Protein AF-A0A6P2APP2-F1 (afdb_monomer_lite)

Foldseek 3Di:
DDDDPPPPVVVVVVVVVVVLVVVLVVLVVVVVVVLVVVLVVLVVPDDPVCNLVVVLVSLLVLLVLLLVLLVCLQCLHDDDSSSCVSNQVLCVVLQEDDDVGHDSNVNHPDPSSVVSSVVSVVVSVVVSVVSVVVVVVVVD

Secondary structure (DSSP, 8-state):
--------HHHHHHHHHHHHHHHHHHHHHHHHHHHHHHHHHHHHHS-TTTHHHHHHHHHHHHHHHHHHHHHHHHTTPPPPTTTHHHHHHHHHTTTBSSTTSBPGGGGTT-HHHHHHHHHHHHHHHHHHHHHHHHHHHT--

Radius of gyration: 20.66 Å; chains: 1; bounding box: 37×26×85 Å

Structure (mmCIF, N/CA/C/O backbone):
data_AF-A0A6P2APP2-F1
#
_entry.id   AF-A0A6P2APP2-F1
#
loop_
_atom_site.group_PDB
_atom_site.id
_atom_site.type_symbol
_atom_site.label_atom_id
_atom_site.label_alt_id
_atom_site.label_comp_id
_atom_site.label_asym_id
_atom_site.label_entity_id
_atom_site.label_seq_id
_atom_site.pdbx_PDB_ins_code
_atom_site.Cartn_x
_atom_site.Car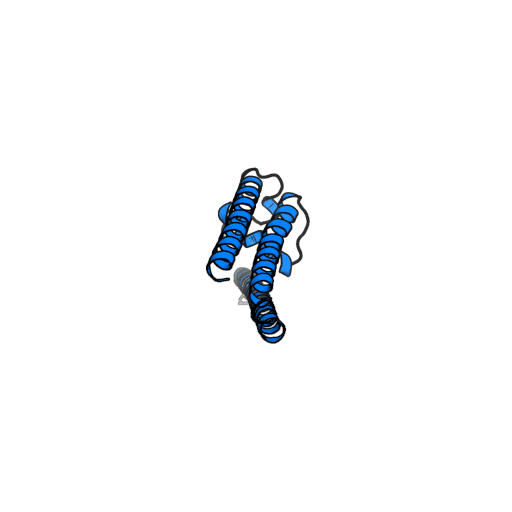tn_y
_atom_site.Cartn_z
_atom_site.occupancy
_atom_site.B_iso_or_equiv
_atom_site.auth_seq_id
_atom_site.auth_comp_id
_atom_site.auth_asym_id
_atom_site.auth_atom_id
_atom_site.pdbx_PDB_model_num
ATOM 1 N N . MET A 1 1 ? -1.211 -8.404 61.664 1.00 42.31 1 MET A N 1
ATOM 2 C CA . MET A 1 1 ? -0.978 -7.413 60.587 1.00 42.31 1 MET A CA 1
ATOM 3 C C . MET A 1 1 ? -0.738 -8.156 59.277 1.00 42.31 1 MET A C 1
ATOM 5 O O . MET A 1 1 ? 0.329 -8.729 59.118 1.00 42.31 1 MET A O 1
ATOM 9 N N . SER A 1 2 ? -1.717 -8.210 58.368 1.00 43.94 2 SER A N 1
ATOM 10 C CA . SER A 1 2 ? -1.562 -8.872 57.061 1.00 43.94 2 SER A CA 1
ATOM 11 C C . SER A 1 2 ? -1.498 -7.811 55.961 1.00 43.94 2 SER A C 1
ATOM 13 O O . SER A 1 2 ? -2.456 -7.065 55.757 1.00 43.94 2 SER A O 1
ATOM 15 N N . ARG A 1 3 ? -0.337 -7.678 55.303 1.00 47.09 3 ARG A N 1
ATOM 16 C CA . ARG A 1 3 ? -0.130 -6.754 54.178 1.00 47.09 3 ARG A CA 1
ATOM 17 C C . ARG A 1 3 ? -0.856 -7.297 52.945 1.00 47.09 3 ARG A C 1
ATOM 19 O O . ARG A 1 3 ? -0.388 -8.233 52.303 1.00 47.09 3 ARG A O 1
ATOM 26 N N . SER A 1 4 ? -1.973 -6.662 52.601 1.00 48.66 4 SER A N 1
ATOM 27 C CA . SER A 1 4 ? -2.630 -6.789 51.300 1.00 48.66 4 SER A CA 1
ATOM 28 C C . SER A 1 4 ? -1.661 -6.356 50.196 1.00 48.66 4 SER A C 1
ATOM 30 O O . SER A 1 4 ? -1.344 -5.176 50.031 1.00 48.66 4 SER A O 1
ATOM 32 N N . THR A 1 5 ? -1.140 -7.330 49.453 1.00 53.97 5 THR A N 1
ATOM 33 C CA . THR A 1 5 ? -0.385 -7.110 48.221 1.00 53.97 5 THR A CA 1
ATOM 34 C C . THR A 1 5 ? -1.367 -6.690 47.131 1.00 53.97 5 THR A C 1
ATOM 36 O O . THR A 1 5 ? -1.934 -7.510 46.410 1.00 53.97 5 THR A O 1
ATOM 39 N N . SER A 1 6 ? -1.579 -5.379 47.018 1.00 46.81 6 SER A N 1
ATOM 40 C CA . SER A 1 6 ? -2.286 -4.756 45.899 1.00 46.81 6 SER A CA 1
ATOM 41 C C . SER A 1 6 ? -1.594 -5.133 44.581 1.00 46.81 6 SER A C 1
ATOM 43 O O . SER A 1 6 ? -0.561 -4.576 44.202 1.00 46.81 6 SER A O 1
ATOM 45 N N . LYS A 1 7 ? -2.141 -6.138 43.884 1.00 57.38 7 LYS A N 1
ATOM 46 C CA . LYS A 1 7 ? -1.764 -6.505 42.513 1.00 57.38 7 LYS A CA 1
ATOM 47 C C . LYS A 1 7 ? -2.148 -5.348 41.598 1.00 57.38 7 LYS A C 1
ATOM 49 O O . LYS A 1 7 ? -3.277 -5.271 41.129 1.00 57.38 7 LYS A O 1
ATOM 54 N N . ASN A 1 8 ? -1.193 -4.457 41.354 1.00 59.00 8 ASN A N 1
ATOM 55 C CA . ASN A 1 8 ? -1.370 -3.237 40.577 1.00 59.00 8 ASN A CA 1
ATOM 56 C C . ASN A 1 8 ? -1.823 -3.570 39.126 1.00 59.00 8 ASN A C 1
ATOM 58 O O . ASN A 1 8 ? -1.010 -4.045 38.323 1.00 59.00 8 ASN A O 1
ATOM 62 N N . PRO A 1 9 ? -3.099 -3.346 38.741 1.00 57.50 9 PRO A N 1
ATOM 63 C CA . PRO A 1 9 ? -3.649 -3.784 37.446 1.00 57.50 9 PRO A CA 1
ATOM 64 C C . PRO A 1 9 ? -3.008 -3.064 36.251 1.00 57.50 9 PRO A C 1
ATOM 66 O O . PRO A 1 9 ? -2.987 -3.570 35.127 1.00 57.50 9 PRO A O 1
ATOM 69 N N . ARG A 1 10 ? -2.436 -1.881 36.507 1.00 56.72 10 ARG A N 1
ATOM 70 C CA . ARG A 1 10 ? -1.808 -1.007 35.508 1.00 56.72 10 ARG A CA 1
ATOM 71 C C . ARG A 1 10 ? -0.548 -1.617 34.885 1.00 56.72 10 ARG A C 1
ATOM 73 O O . ARG A 1 10 ? -0.314 -1.417 33.696 1.00 56.72 10 ARG A O 1
ATOM 80 N N . GLY A 1 11 ? 0.213 -2.415 35.640 1.00 59.09 11 GLY A N 1
ATOM 81 C CA . GLY A 1 11 ? 1.413 -3.090 35.126 1.00 59.09 11 GLY A CA 1
ATOM 82 C C . GLY A 1 11 ? 1.088 -4.166 34.086 1.00 59.09 11 GLY A C 1
ATOM 83 O O . GLY A 1 11 ? 1.765 -4.271 33.066 1.00 59.09 11 GLY A O 1
ATOM 84 N N . LYS A 1 12 ? -0.009 -4.910 34.286 1.00 56.22 12 LYS A N 1
ATOM 85 C CA . LYS A 1 12 ? -0.467 -5.942 33.340 1.00 56.22 12 LYS A CA 1
ATOM 86 C C . LYS A 1 12 ? -0.985 -5.339 32.034 1.00 56.22 12 LYS A C 1
ATOM 88 O O . LYS A 1 12 ? -0.655 -5.840 30.964 1.00 56.22 12 LYS A O 1
ATOM 93 N N . ALA A 1 13 ? -1.721 -4.228 32.110 1.00 57.44 13 ALA A N 1
ATOM 94 C CA . ALA A 1 13 ? -2.196 -3.508 30.928 1.00 57.44 13 ALA A CA 1
ATOM 95 C C . ALA A 1 13 ? -1.044 -2.875 30.121 1.00 57.44 13 ALA A C 1
ATOM 97 O O . ALA A 1 13 ? -1.064 -2.896 28.890 1.00 57.44 13 ALA A O 1
ATOM 98 N N . ALA A 1 14 ? -0.014 -2.348 30.794 1.00 60.00 14 ALA A N 1
ATOM 99 C CA . ALA A 1 14 ? 1.188 -1.832 30.138 1.00 60.00 14 ALA A CA 1
ATOM 100 C C . ALA A 1 14 ? 2.012 -2.950 29.468 1.00 60.00 14 ALA A C 1
ATOM 102 O O . ALA A 1 14 ? 2.441 -2.784 28.327 1.00 60.00 14 ALA A O 1
ATOM 103 N N . ALA A 1 15 ? 2.159 -4.105 30.126 1.00 59.09 15 ALA A N 1
ATOM 104 C CA . ALA A 1 15 ? 2.829 -5.281 29.568 1.00 59.09 15 ALA A CA 1
ATOM 105 C C . ALA A 1 15 ? 2.063 -5.902 28.383 1.00 59.09 15 ALA A C 1
ATOM 107 O O . ALA A 1 15 ? 2.667 -6.320 27.400 1.00 59.09 15 ALA A O 1
ATOM 108 N N . GLN A 1 16 ? 0.726 -5.910 28.420 1.00 61.34 16 GLN A N 1
ATOM 109 C CA . GLN A 1 16 ? -0.088 -6.328 27.272 1.00 61.34 16 GLN A CA 1
ATOM 110 C C . GLN A 1 16 ? 0.029 -5.355 26.093 1.00 61.34 16 GLN A C 1
ATOM 112 O O . GLN A 1 16 ? 0.102 -5.798 24.949 1.00 61.34 16 GLN A O 1
ATOM 117 N N . ARG A 1 17 ? 0.102 -4.039 26.345 1.00 56.34 17 ARG A N 1
ATOM 118 C CA . ARG A 1 17 ? 0.338 -3.036 25.291 1.00 56.34 17 ARG A CA 1
ATOM 119 C C . ARG A 1 17 ? 1.733 -3.166 24.679 1.00 56.34 17 ARG A C 1
ATOM 121 O O . ARG A 1 17 ? 1.849 -3.084 23.460 1.00 56.34 17 ARG A O 1
ATOM 128 N N . SER A 1 18 ? 2.771 -3.417 25.481 1.00 57.94 18 SER A N 1
ATOM 129 C CA . SER A 1 18 ? 4.129 -3.631 24.962 1.00 57.94 18 SER A CA 1
ATOM 130 C C . SER A 1 18 ? 4.259 -4.947 24.187 1.00 57.94 18 SER A C 1
ATOM 132 O O . SER A 1 18 ? 4.920 -4.975 23.151 1.00 57.94 18 SER A O 1
ATOM 134 N N . ALA A 1 19 ? 3.576 -6.013 24.618 1.00 56.94 19 ALA A N 1
ATOM 135 C CA . ALA A 1 19 ? 3.517 -7.284 23.895 1.00 56.94 19 ALA A CA 1
ATOM 136 C C . ALA A 1 19 ? 2.751 -7.165 22.565 1.00 56.94 19 ALA A C 1
ATOM 138 O O . ALA A 1 19 ? 3.220 -7.654 21.536 1.00 56.94 19 ALA A O 1
ATOM 139 N N . ALA A 1 20 ? 1.611 -6.464 22.559 1.00 58.38 20 ALA A N 1
ATOM 140 C CA . ALA A 1 20 ? 0.855 -6.178 21.341 1.00 58.38 20 ALA A CA 1
ATOM 141 C C . ALA A 1 20 ? 1.672 -5.330 20.352 1.00 58.38 20 ALA A C 1
ATOM 143 O O . ALA A 1 20 ? 1.647 -5.594 19.152 1.00 58.38 20 ALA A O 1
ATOM 144 N N . GLN A 1 21 ? 2.443 -4.363 20.856 1.00 57.59 21 GLN A N 1
ATOM 145 C CA . GLN A 1 21 ? 3.309 -3.524 20.033 1.00 57.59 21 GLN A CA 1
ATOM 146 C C . GLN A 1 21 ? 4.508 -4.307 19.473 1.00 57.59 21 GLN A C 1
ATOM 148 O O . GLN A 1 21 ? 4.730 -4.268 18.268 1.00 57.59 21 GLN A O 1
ATOM 153 N N . ARG A 1 22 ? 5.179 -5.144 20.283 1.00 58.62 22 ARG A N 1
ATOM 154 C CA . ARG A 1 22 ? 6.225 -6.071 19.799 1.00 58.62 22 ARG A CA 1
ATOM 155 C C . ARG A 1 22 ? 5.723 -7.014 18.708 1.00 58.62 22 ARG A C 1
ATOM 157 O O . ARG A 1 22 ? 6.437 -7.262 17.743 1.00 58.62 22 ARG A O 1
ATOM 164 N N . ASN A 1 23 ? 4.514 -7.555 18.852 1.00 61.16 23 ASN A N 1
ATOM 165 C CA . ASN A 1 23 ? 3.932 -8.426 17.828 1.00 61.16 23 ASN A CA 1
ATOM 166 C C . ASN A 1 23 ? 3.589 -7.662 16.544 1.00 61.16 23 ASN A C 1
ATOM 168 O O . ASN A 1 23 ? 3.721 -8.213 15.453 1.00 61.16 23 ASN A O 1
ATOM 172 N N . GLN A 1 24 ? 3.196 -6.394 16.658 1.00 57.72 24 GLN A N 1
ATOM 173 C CA . GLN A 1 24 ? 2.960 -5.539 15.502 1.00 57.72 24 GLN A CA 1
ATOM 174 C C . GLN A 1 24 ? 4.264 -5.216 14.755 1.00 57.72 24 GLN A C 1
ATOM 176 O O . GLN A 1 24 ? 4.292 -5.307 13.530 1.00 57.72 24 GLN A O 1
ATOM 181 N N . ASP A 1 25 ? 5.341 -4.915 15.482 1.00 55.19 25 ASP A N 1
ATOM 182 C CA . ASP A 1 25 ? 6.658 -4.623 14.902 1.00 55.19 25 ASP A CA 1
ATOM 183 C C . ASP A 1 25 ? 7.256 -5.864 14.221 1.00 55.19 25 ASP A C 1
ATOM 185 O O . ASP A 1 25 ? 7.805 -5.769 13.126 1.00 55.19 25 ASP A O 1
ATOM 189 N N . ARG A 1 26 ? 7.054 -7.058 14.800 1.00 62.88 26 ARG A N 1
ATOM 190 C CA . ARG A 1 26 ? 7.405 -8.341 14.162 1.00 62.88 26 ARG A CA 1
ATOM 191 C C . ARG A 1 26 ? 6.646 -8.571 12.857 1.00 62.88 26 ARG A C 1
ATOM 193 O O . ARG A 1 26 ? 7.235 -9.055 11.898 1.00 62.88 26 ARG A O 1
ATOM 200 N N . GLY A 1 27 ? 5.362 -8.213 12.810 1.00 64.00 27 GLY A N 1
ATOM 201 C CA . GLY A 1 27 ? 4.555 -8.306 11.592 1.00 64.00 27 GLY A CA 1
ATOM 202 C C . GLY A 1 27 ? 5.048 -7.365 10.492 1.00 64.00 27 GLY A C 1
ATOM 203 O O . GLY A 1 27 ? 5.150 -7.775 9.341 1.00 64.00 27 GLY A O 1
ATOM 204 N N . VAL A 1 28 ? 5.415 -6.130 10.847 1.00 61.75 28 VAL A N 1
ATOM 205 C CA . VAL A 1 28 ? 6.014 -5.174 9.900 1.00 61.75 28 VAL A CA 1
ATOM 206 C C . VAL A 1 28 ? 7.370 -5.680 9.408 1.00 61.75 28 VAL A C 1
ATOM 208 O O . VAL A 1 28 ? 7.608 -5.679 8.206 1.00 61.75 28 VAL A O 1
ATOM 211 N N . PHE A 1 29 ? 8.224 -6.179 10.304 1.00 68.38 29 PHE A N 1
ATOM 212 C CA . PHE A 1 29 ? 9.521 -6.744 9.932 1.00 68.38 29 PHE A CA 1
ATOM 213 C C . PHE A 1 29 ? 9.374 -7.950 8.996 1.00 68.38 29 PHE A C 1
ATOM 215 O O . PHE A 1 29 ? 10.061 -8.021 7.984 1.00 68.38 29 PHE A O 1
ATOM 222 N N . ALA A 1 30 ? 8.432 -8.857 9.272 1.00 69.06 30 ALA A N 1
ATOM 223 C CA . ALA A 1 30 ? 8.154 -10.002 8.406 1.00 69.06 30 ALA A CA 1
ATOM 224 C C . ALA A 1 30 ? 7.691 -9.577 7.003 1.00 69.06 30 ALA A C 1
ATOM 226 O O . ALA A 1 30 ? 8.136 -10.155 6.015 1.00 69.06 30 ALA A O 1
ATOM 227 N N . VAL A 1 31 ? 6.847 -8.542 6.905 1.00 67.69 31 VAL A N 1
ATOM 228 C CA . VAL A 1 31 ? 6.423 -7.976 5.613 1.00 67.69 31 VAL A CA 1
ATOM 229 C C . VAL A 1 31 ? 7.605 -7.356 4.873 1.00 67.69 31 VAL A C 1
ATOM 231 O O . VAL A 1 31 ? 7.777 -7.631 3.690 1.00 67.69 31 VAL A O 1
ATOM 234 N N . VAL A 1 32 ? 8.439 -6.565 5.554 1.00 72.94 32 VAL A N 1
ATOM 235 C CA . VAL A 1 32 ? 9.635 -5.957 4.948 1.00 72.94 32 VAL A CA 1
ATOM 236 C C . VAL A 1 32 ? 10.582 -7.039 4.433 1.00 72.94 32 VAL A C 1
ATOM 238 O O . VAL A 1 32 ? 10.972 -6.986 3.274 1.00 72.94 32 VAL A O 1
ATOM 241 N N . VAL A 1 33 ? 10.876 -8.062 5.239 1.00 75.00 33 VAL A N 1
ATOM 242 C CA . VAL A 1 33 ? 11.739 -9.183 4.837 1.00 75.00 33 VAL A CA 1
ATOM 243 C C . VAL A 1 33 ? 11.150 -9.947 3.651 1.00 75.00 33 VAL A C 1
ATOM 245 O O . VAL A 1 33 ? 11.878 -10.224 2.703 1.00 75.00 33 VAL A O 1
ATOM 248 N N . MET A 1 34 ? 9.846 -10.249 3.652 1.00 73.94 34 MET A N 1
ATOM 249 C CA . MET A 1 34 ? 9.197 -10.902 2.507 1.00 73.94 34 MET A CA 1
ATOM 250 C C . MET A 1 34 ? 9.309 -10.069 1.231 1.00 73.94 34 MET A C 1
ATOM 252 O O . MET A 1 34 ? 9.637 -10.615 0.181 1.00 73.94 34 MET A O 1
ATOM 256 N N . VAL A 1 35 ? 9.056 -8.760 1.312 1.00 76.56 35 VAL A N 1
ATOM 257 C CA . VAL A 1 35 ? 9.154 -7.858 0.157 1.00 76.56 35 VAL A CA 1
ATOM 258 C C . VAL A 1 35 ? 10.600 -7.768 -0.333 1.00 76.56 35 VAL A C 1
ATOM 260 O O . VAL A 1 35 ? 10.836 -7.878 -1.532 1.00 76.56 35 VAL A O 1
ATOM 263 N N . SER A 1 36 ? 11.577 -7.647 0.569 1.00 72.81 36 SER A N 1
ATOM 264 C CA . SER A 1 36 ? 12.999 -7.628 0.212 1.00 72.81 36 SER A CA 1
ATOM 265 C C . SER A 1 36 ? 13.449 -8.929 -0.454 1.00 72.81 36 SER A C 1
ATOM 267 O O . SER A 1 36 ? 14.132 -8.877 -1.472 1.00 72.81 36 SER A O 1
ATOM 269 N N . LEU A 1 37 ? 13.041 -10.089 0.070 1.00 77.00 37 LEU A N 1
ATOM 270 C CA . LEU A 1 37 ? 13.352 -11.390 -0.531 1.00 77.00 37 LEU A CA 1
ATOM 271 C C . LEU A 1 37 ? 12.669 -11.576 -1.886 1.00 77.00 37 LEU A C 1
ATOM 273 O O . LEU A 1 37 ? 13.260 -12.164 -2.785 1.00 77.00 37 LEU A O 1
ATOM 277 N N . PHE A 1 38 ? 11.452 -11.059 -2.053 1.00 76.44 38 PHE A N 1
ATOM 278 C CA . PHE A 1 38 ? 10.749 -11.095 -3.331 1.00 76.44 38 PHE A CA 1
ATOM 279 C C . PHE A 1 38 ? 11.455 -10.241 -4.389 1.00 76.44 38 PHE A C 1
ATOM 281 O O . PHE A 1 38 ? 11.703 -10.721 -5.489 1.00 76.44 38 PHE A O 1
ATOM 288 N N . ILE A 1 39 ? 11.854 -9.014 -4.040 1.00 73.19 39 ILE A N 1
ATOM 289 C CA . ILE A 1 39 ? 12.626 -8.130 -4.928 1.00 73.19 39 ILE A CA 1
ATOM 290 C C . ILE A 1 39 ? 13.980 -8.761 -5.277 1.00 73.19 39 ILE A C 1
ATOM 292 O O . ILE A 1 39 ? 14.382 -8.742 -6.437 1.00 73.19 39 ILE A O 1
ATOM 296 N N . LEU A 1 40 ? 14.659 -9.371 -4.300 1.00 75.69 40 LEU A N 1
ATOM 297 C CA . LEU A 1 40 ? 15.903 -10.104 -4.535 1.00 75.69 40 LEU A CA 1
ATOM 298 C C . LEU A 1 40 ? 15.675 -11.308 -5.465 1.00 75.69 40 LEU A C 1
ATOM 300 O O . LEU A 1 40 ? 16.460 -11.541 -6.374 1.00 75.69 40 LEU A O 1
ATOM 304 N N . GLY A 1 41 ? 14.579 -12.049 -5.290 1.00 72.81 41 GLY A N 1
ATOM 305 C CA . GLY A 1 41 ? 14.202 -13.145 -6.184 1.00 72.81 41 GLY A CA 1
ATOM 306 C C . GLY A 1 41 ? 13.945 -12.675 -7.617 1.00 72.81 41 GLY A C 1
ATOM 307 O O . GLY A 1 41 ? 14.411 -13.310 -8.560 1.00 72.81 41 GLY A O 1
ATOM 308 N N . LEU A 1 42 ? 13.276 -11.530 -7.787 1.00 71.56 42 LEU A N 1
ATOM 309 C CA . LEU A 1 42 ? 13.084 -10.904 -9.098 1.00 71.56 42 LEU A CA 1
ATOM 310 C C . LEU A 1 42 ? 14.406 -10.452 -9.723 1.00 71.56 42 LEU A C 1
ATOM 312 O O . LEU A 1 42 ? 14.567 -10.597 -10.928 1.00 71.56 42 LEU A O 1
ATOM 316 N N . TRP A 1 43 ? 15.364 -9.976 -8.922 1.00 70.19 43 TRP A N 1
ATOM 317 C CA . TRP A 1 43 ? 16.714 -9.641 -9.390 1.00 70.19 43 TRP A CA 1
ATOM 318 C C . TRP A 1 43 ? 17.448 -10.853 -9.980 1.00 70.19 43 TRP A C 1
ATOM 320 O O . TRP A 1 43 ? 18.156 -10.718 -10.971 1.00 70.19 43 TRP A O 1
ATOM 330 N N . PHE A 1 44 ? 17.275 -12.043 -9.396 1.00 70.56 44 PHE A N 1
ATOM 331 C CA . PHE A 1 44 ? 17.927 -13.264 -9.883 1.00 70.56 44 PHE A CA 1
ATOM 332 C C . PHE A 1 44 ? 17.203 -13.943 -11.055 1.00 70.56 44 PHE A C 1
ATOM 334 O O . PHE A 1 44 ? 17.848 -14.670 -11.808 1.00 70.56 44 PHE A O 1
ATOM 341 N N . LEU A 1 45 ? 15.887 -13.749 -11.206 1.00 68.88 45 LEU A N 1
ATOM 342 C CA . LEU A 1 45 ? 15.100 -14.380 -12.276 1.00 68.88 45 LEU A CA 1
ATOM 343 C C . LEU A 1 45 ? 14.910 -13.505 -13.519 1.00 68.88 45 LEU A C 1
ATOM 345 O O . LEU A 1 45 ? 14.684 -14.046 -14.601 1.00 68.88 45 LEU A O 1
ATOM 349 N N . ALA A 1 46 ? 14.925 -12.181 -13.377 1.00 71.06 46 ALA A N 1
ATOM 350 C CA . ALA A 1 46 ? 14.627 -11.279 -14.479 1.00 71.06 46 ALA A CA 1
ATOM 351 C C . ALA A 1 46 ? 15.882 -10.978 -15.308 1.00 71.06 46 ALA A C 1
ATOM 353 O O . ALA A 1 46 ? 16.956 -10.705 -14.775 1.00 71.06 46 ALA A O 1
ATOM 354 N N . SER A 1 47 ? 15.730 -10.979 -16.631 1.00 72.62 47 SER A N 1
ATOM 355 C CA . SER A 1 47 ? 16.724 -10.378 -17.522 1.00 72.62 47 SER A CA 1
ATOM 356 C C . SER A 1 47 ? 16.816 -8.868 -17.267 1.00 72.62 47 SER A C 1
ATOM 358 O O . SER A 1 47 ? 15.857 -8.257 -16.792 1.00 72.62 47 SER A O 1
ATOM 360 N N . ALA A 1 48 ? 17.938 -8.241 -17.634 1.00 73.44 48 ALA A N 1
ATOM 361 C CA . ALA A 1 48 ? 18.123 -6.791 -17.490 1.00 73.44 48 ALA A CA 1
ATOM 362 C C . ALA A 1 48 ? 16.998 -5.968 -18.152 1.00 73.44 48 ALA A C 1
ATOM 364 O O . ALA A 1 48 ? 16.632 -4.914 -17.646 1.00 73.44 48 ALA A O 1
ATOM 365 N N . GLU A 1 49 ? 16.398 -6.486 -19.227 1.00 74.50 49 GLU A N 1
ATOM 366 C CA . GLU A 1 49 ? 15.263 -5.868 -19.921 1.00 74.50 49 GLU A CA 1
ATOM 367 C C . GLU A 1 49 ? 13.937 -6.016 -19.159 1.00 74.50 49 GLU A C 1
ATOM 369 O O . GLU A 1 49 ? 13.099 -5.119 -19.180 1.00 74.50 49 GLU A O 1
ATOM 374 N N . THR A 1 50 ? 13.725 -7.138 -18.464 1.00 77.94 50 THR A N 1
ATOM 375 C CA . THR A 1 50 ? 12.458 -7.438 -17.767 1.00 77.94 50 THR A CA 1
ATOM 376 C C . THR A 1 50 ? 12.442 -6.971 -16.314 1.00 77.94 50 THR A C 1
ATOM 378 O O . THR A 1 50 ? 11.371 -6.708 -15.759 1.00 77.94 50 THR A O 1
ATOM 381 N N . PHE A 1 51 ? 13.618 -6.819 -15.705 1.00 78.62 51 PHE A N 1
ATOM 382 C CA . PHE A 1 51 ? 13.791 -6.358 -14.333 1.00 78.62 51 PHE A CA 1
ATOM 383 C C . PHE A 1 51 ? 13.112 -4.995 -14.070 1.00 78.62 51 PHE A C 1
ATOM 385 O O . PHE A 1 51 ? 12.332 -4.902 -13.118 1.00 78.62 51 PHE A O 1
ATOM 392 N N . PRO A 1 52 ? 13.285 -3.982 -14.941 1.00 79.19 52 PRO A N 1
ATOM 393 C CA . PRO A 1 52 ? 12.483 -2.766 -14.978 1.00 79.19 52 PRO A CA 1
ATOM 394 C C . PRO A 1 52 ? 10.976 -2.948 -14.740 1.00 79.19 52 PRO A C 1
ATOM 396 O O . PRO A 1 52 ? 10.394 -2.452 -13.766 1.00 79.19 52 PRO A O 1
ATOM 399 N N . TYR A 1 53 ? 10.341 -3.733 -15.604 1.00 80.69 53 TYR A N 1
ATOM 400 C CA . TYR A 1 53 ? 8.904 -3.976 -15.561 1.00 80.69 53 TYR A CA 1
ATOM 401 C C . TYR A 1 53 ? 8.489 -4.750 -14.304 1.00 80.69 53 TYR A C 1
ATOM 403 O O . TYR A 1 53 ? 7.427 -4.483 -13.735 1.00 80.69 53 TYR A O 1
ATOM 411 N N . ALA A 1 54 ? 9.337 -5.664 -13.824 1.00 80.88 54 ALA A N 1
ATOM 412 C CA . ALA A 1 54 ? 9.107 -6.394 -12.580 1.00 80.88 54 ALA A CA 1
ATOM 413 C C . ALA A 1 54 ? 9.115 -5.468 -11.348 1.00 80.88 54 ALA A C 1
ATOM 415 O O . ALA A 1 54 ? 8.288 -5.636 -10.443 1.00 80.88 54 ALA A O 1
ATOM 416 N N . VAL A 1 55 ? 9.989 -4.455 -11.325 1.00 81.62 55 VAL A N 1
ATOM 417 C CA . VAL A 1 55 ? 10.030 -3.436 -10.262 1.00 81.62 55 VAL A CA 1
ATOM 418 C C . VAL A 1 55 ? 8.774 -2.563 -10.291 1.00 81.62 55 VAL A C 1
ATOM 420 O O . VAL A 1 55 ? 8.150 -2.367 -9.244 1.00 81.62 55 VAL A O 1
ATOM 423 N N . ILE A 1 56 ? 8.338 -2.100 -11.468 1.00 85.25 56 ILE A N 1
ATOM 424 C CA . ILE A 1 56 ? 7.070 -1.358 -11.595 1.00 85.25 56 ILE A CA 1
ATOM 425 C C . ILE A 1 56 ? 5.893 -2.216 -11.120 1.00 85.25 56 ILE A C 1
ATOM 427 O O . ILE A 1 56 ? 5.064 -1.744 -10.339 1.00 85.25 56 ILE A O 1
ATOM 431 N N . GLY A 1 57 ? 5.839 -3.487 -11.530 1.00 84.38 57 GLY A N 1
ATOM 432 C CA . GLY A 1 57 ? 4.811 -4.432 -11.091 1.00 84.38 57 GLY A CA 1
ATOM 433 C C . GLY A 1 57 ? 4.778 -4.605 -9.569 1.00 84.38 57 GLY A C 1
ATOM 434 O O . GLY A 1 57 ? 3.701 -4.593 -8.968 1.00 84.38 57 GLY A O 1
ATOM 435 N N . CYS A 1 58 ? 5.946 -4.675 -8.922 1.00 83.81 58 CYS A N 1
ATOM 436 C CA . CYS A 1 58 ? 6.052 -4.691 -7.460 1.00 83.81 58 CYS A CA 1
ATOM 437 C C . CYS A 1 58 ? 5.467 -3.435 -6.816 1.00 83.81 58 CYS A C 1
ATOM 439 O O . CYS A 1 58 ? 4.668 -3.535 -5.880 1.00 83.81 58 CYS A O 1
ATOM 441 N N . ILE A 1 59 ? 5.849 -2.255 -7.310 1.00 86.25 59 ILE A N 1
ATOM 442 C CA . ILE A 1 59 ? 5.354 -0.976 -6.789 1.00 86.25 59 ILE A CA 1
ATOM 443 C C . ILE A 1 59 ? 3.829 -0.911 -6.946 1.00 86.25 59 ILE A C 1
ATOM 445 O O . ILE A 1 59 ? 3.126 -0.585 -5.986 1.00 86.25 59 ILE A O 1
ATOM 449 N N . ALA A 1 60 ? 3.306 -1.306 -8.110 1.00 86.94 60 ALA A N 1
ATOM 450 C CA . ALA A 1 60 ? 1.872 -1.354 -8.383 1.00 86.94 60 ALA A CA 1
ATOM 451 C C . ALA A 1 60 ? 1.134 -2.297 -7.427 1.00 86.94 60 ALA A C 1
ATOM 453 O O . ALA A 1 60 ? 0.097 -1.921 -6.876 1.00 86.94 60 ALA A O 1
ATOM 454 N N . ALA A 1 61 ? 1.683 -3.485 -7.163 1.00 85.25 61 ALA A N 1
ATOM 455 C CA . ALA A 1 61 ? 1.102 -4.434 -6.221 1.00 85.25 61 ALA A CA 1
ATOM 456 C C . ALA A 1 61 ? 1.066 -3.872 -4.789 1.00 85.25 61 ALA A C 1
ATOM 458 O O . ALA A 1 61 ? 0.029 -3.941 -4.127 1.00 85.25 61 ALA A O 1
ATOM 459 N N . ILE A 1 62 ? 2.162 -3.268 -4.316 1.00 86.56 62 ILE A N 1
ATOM 460 C CA . ILE A 1 62 ? 2.253 -2.676 -2.969 1.00 86.56 62 ILE A CA 1
ATOM 461 C C . ILE A 1 62 ? 1.244 -1.531 -2.803 1.00 86.56 62 ILE A C 1
ATOM 463 O O . ILE A 1 62 ? 0.478 -1.511 -1.834 1.00 86.56 62 ILE A O 1
ATOM 467 N N . LEU A 1 63 ? 1.200 -0.602 -3.762 1.00 89.19 63 LEU A N 1
ATOM 468 C CA . LEU A 1 63 ? 0.231 0.497 -3.768 1.00 89.19 63 LEU A CA 1
ATOM 469 C C . LEU 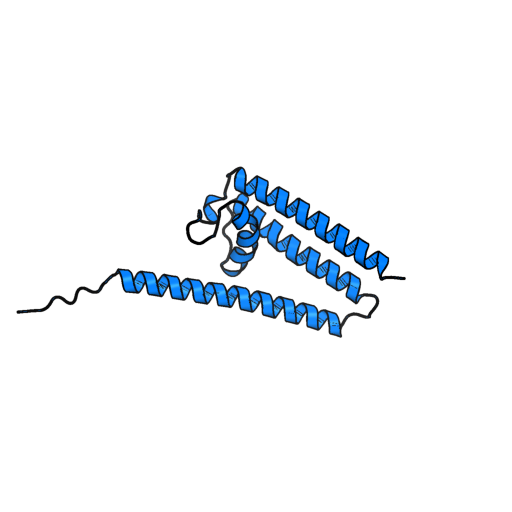A 1 63 ? -1.207 -0.032 -3.848 1.00 89.19 63 LEU A C 1
ATOM 471 O O . LEU A 1 63 ? -2.095 0.441 -3.131 1.00 89.19 63 LEU A O 1
ATOM 475 N N . GLY A 1 64 ? -1.435 -1.063 -4.661 1.00 86.75 64 GLY A N 1
ATOM 476 C CA . GLY A 1 64 ? -2.703 -1.779 -4.750 1.00 86.75 64 GLY A CA 1
ATOM 477 C C . GLY A 1 64 ? -3.141 -2.347 -3.400 1.00 86.75 64 GLY A C 1
ATOM 478 O O . GLY A 1 64 ? -4.283 -2.134 -2.994 1.00 86.75 64 GLY A O 1
ATOM 479 N N . PHE A 1 65 ? -2.237 -2.985 -2.650 1.00 88.25 65 PHE A N 1
ATOM 480 C CA . PHE A 1 65 ? -2.532 -3.496 -1.309 1.00 88.25 65 PHE A CA 1
ATOM 481 C C . PHE A 1 65 ? -2.928 -2.386 -0.331 1.00 88.25 65 PHE A C 1
ATOM 483 O O . PHE A 1 65 ? -3.916 -2.547 0.394 1.00 88.25 65 PHE A O 1
ATOM 490 N N . PHE A 1 66 ? -2.214 -1.256 -0.314 1.00 89.38 66 PHE A N 1
ATOM 491 C CA . PHE A 1 66 ? -2.570 -0.122 0.545 1.00 89.38 66 PHE A CA 1
ATOM 492 C C . PHE A 1 66 ? -3.980 0.395 0.247 1.00 89.38 66 PHE A C 1
ATOM 494 O O . PHE A 1 66 ? -4.795 0.529 1.167 1.00 89.38 66 PHE A O 1
ATOM 501 N N . ASN A 1 67 ? -4.299 0.619 -1.028 1.00 91.75 67 ASN A N 1
ATOM 502 C CA . ASN A 1 67 ? -5.614 1.107 -1.440 1.00 91.75 67 ASN A CA 1
ATOM 503 C C . ASN A 1 67 ? -6.714 0.073 -1.162 1.00 91.75 67 ASN A C 1
ATOM 505 O O . ASN A 1 67 ? -7.749 0.403 -0.582 1.00 91.75 67 ASN A O 1
ATOM 509 N N . PHE A 1 68 ? -6.475 -1.196 -1.488 1.00 92.00 68 PHE A N 1
ATOM 510 C CA . PHE A 1 68 ? -7.439 -2.275 -1.288 1.00 92.00 68 PHE A CA 1
ATOM 511 C C . PHE A 1 68 ? -7.796 -2.475 0.189 1.00 92.00 68 PHE A C 1
ATOM 513 O O . PHE A 1 68 ? -8.978 -2.530 0.541 1.00 92.00 68 PHE A O 1
ATOM 520 N N . TYR A 1 69 ? -6.801 -2.553 1.077 1.00 89.06 69 TYR A N 1
ATOM 521 C CA . TYR A 1 69 ? -7.065 -2.735 2.505 1.00 89.06 69 TYR A CA 1
ATOM 522 C C . TYR A 1 69 ? -7.670 -1.489 3.150 1.00 89.06 69 TYR A C 1
ATOM 524 O O . TYR A 1 69 ? -8.531 -1.622 4.021 1.00 89.06 69 TYR A O 1
ATOM 532 N N . THR A 1 70 ? -7.303 -0.292 2.690 1.00 89.19 70 THR A N 1
ATOM 533 C CA . THR A 1 70 ? -7.965 0.954 3.105 1.00 89.19 70 THR A CA 1
ATOM 534 C C . THR A 1 70 ? -9.441 0.953 2.710 1.00 89.19 70 THR A C 1
ATOM 536 O O . THR A 1 70 ? -10.306 1.197 3.552 1.00 89.19 70 THR A O 1
ATOM 539 N N . LEU A 1 71 ? -9.757 0.573 1.468 1.00 91.94 71 LEU A N 1
ATOM 540 C CA . LEU A 1 71 ? -11.134 0.452 0.993 1.00 91.94 71 LEU A CA 1
ATOM 541 C C . LEU A 1 71 ? -11.924 -0.591 1.795 1.00 91.94 71 LEU A C 1
ATOM 543 O O . LEU A 1 71 ? -13.080 -0.351 2.149 1.00 91.94 71 LEU A O 1
ATOM 547 N N . LYS A 1 72 ? -11.308 -1.731 2.138 1.00 90.75 72 LYS A N 1
ATOM 548 C CA . LYS A 1 72 ? -11.925 -2.734 3.020 1.00 90.75 72 LYS A CA 1
ATOM 549 C C . LYS A 1 72 ? -12.308 -2.149 4.380 1.00 90.75 72 LYS A C 1
ATOM 551 O O . LYS A 1 72 ? -13.417 -2.411 4.845 1.00 90.75 72 LYS A O 1
ATOM 556 N N . VAL A 1 73 ? -11.438 -1.339 4.988 1.00 90.94 73 VAL A N 1
ATOM 557 C CA . VAL A 1 73 ? -11.734 -0.662 6.264 1.00 90.94 73 VAL A CA 1
ATOM 558 C C . VAL A 1 73 ? -12.881 0.332 6.112 1.00 90.94 73 VAL A C 1
ATOM 560 O O . VAL A 1 73 ? -13.809 0.305 6.918 1.00 90.94 73 VAL A O 1
ATOM 563 N N . ILE A 1 74 ? -12.875 1.152 5.058 1.00 90.25 74 ILE A N 1
ATOM 564 C CA . ILE A 1 74 ? -13.944 2.132 4.794 1.00 90.25 74 ILE A CA 1
ATOM 565 C C . ILE A 1 74 ? -15.296 1.432 4.602 1.00 90.25 74 ILE A C 1
ATOM 567 O O . ILE A 1 74 ? -16.317 1.896 5.111 1.00 90.25 74 ILE A O 1
ATOM 571 N N . ARG A 1 75 ? -15.301 0.262 3.949 1.00 90.44 75 ARG A N 1
ATOM 572 C CA . ARG A 1 75 ? -16.483 -0.607 3.797 1.00 90.44 75 ARG A CA 1
ATOM 573 C C . ARG A 1 75 ? -16.885 -1.342 5.084 1.00 90.44 75 ARG A C 1
ATOM 575 O O . ARG A 1 75 ? -17.887 -2.050 5.085 1.00 90.44 75 ARG A O 1
ATOM 582 N N . GLY A 1 76 ? -16.136 -1.189 6.176 1.00 87.19 76 GLY A N 1
ATOM 583 C CA . GLY A 1 76 ? -16.421 -1.818 7.466 1.00 87.19 76 GLY A CA 1
ATOM 584 C C . GLY A 1 76 ? -16.042 -3.298 7.551 1.00 87.19 76 GLY A C 1
ATOM 585 O O . GLY A 1 76 ? -16.517 -3.996 8.446 1.00 87.19 76 GLY A O 1
ATOM 586 N N . GLN A 1 77 ? -15.211 -3.801 6.634 1.00 89.06 77 GLN A N 1
ATOM 587 C CA . GLN A 1 77 ? -14.750 -5.187 6.680 1.00 89.06 77 GLN A CA 1
ATOM 588 C C . GLN A 1 77 ? -13.682 -5.371 7.762 1.00 89.06 77 GLN A C 1
ATOM 590 O O . GLN A 1 77 ? -12.801 -4.530 7.954 1.00 89.06 77 GLN A O 1
ATOM 595 N N . LYS A 1 78 ? -13.733 -6.511 8.459 1.00 86.62 78 LYS A N 1
ATOM 596 C CA . LYS A 1 78 ? -12.711 -6.873 9.446 1.00 86.62 78 LYS A CA 1
ATOM 597 C C . LYS A 1 78 ? -11.422 -7.268 8.730 1.00 86.62 78 LYS A C 1
ATOM 599 O O . LYS A 1 78 ? -11.429 -8.138 7.864 1.00 86.62 78 LYS A O 1
ATOM 604 N N . LEU A 1 79 ? -10.317 -6.646 9.129 1.00 84.88 79 LEU A N 1
ATOM 605 C CA . LEU A 1 79 ? -8.982 -6.979 8.643 1.00 84.88 79 LEU A CA 1
ATOM 606 C C . LEU A 1 79 ? -8.275 -7.954 9.584 1.00 84.88 79 LEU A C 1
ATOM 608 O O . LEU A 1 79 ? -8.309 -7.787 10.808 1.00 84.88 79 LEU A O 1
ATOM 612 N N . ALA A 1 80 ? -7.570 -8.924 9.001 1.00 84.12 80 ALA A N 1
ATOM 613 C CA . ALA A 1 80 ? -6.630 -9.758 9.737 1.00 84.12 80 ALA A CA 1
ATOM 614 C C . ALA A 1 80 ? -5.467 -8.912 10.288 1.00 84.12 80 ALA A C 1
ATOM 616 O O . ALA A 1 80 ? -5.158 -7.835 9.775 1.00 84.12 80 ALA A O 1
ATOM 617 N N . ILE A 1 81 ? -4.786 -9.407 11.325 1.00 80.44 81 ILE A N 1
ATOM 618 C CA . ILE A 1 81 ? -3.714 -8.668 12.018 1.00 80.44 81 ILE A CA 1
ATOM 619 C C . ILE A 1 81 ? -2.615 -8.212 11.047 1.00 80.44 81 ILE A C 1
ATOM 621 O O . ILE A 1 81 ? -2.160 -7.077 11.144 1.00 80.44 81 ILE A O 1
ATOM 625 N N . TRP A 1 82 ? -2.248 -9.051 10.077 1.00 78.62 82 TRP A N 1
ATOM 626 C CA . TRP A 1 82 ? -1.231 -8.738 9.068 1.00 78.62 82 TRP A CA 1
ATOM 627 C C . TRP A 1 82 ? -1.712 -7.757 7.985 1.00 78.62 82 TRP A C 1
ATOM 629 O O . TRP A 1 82 ? -0.893 -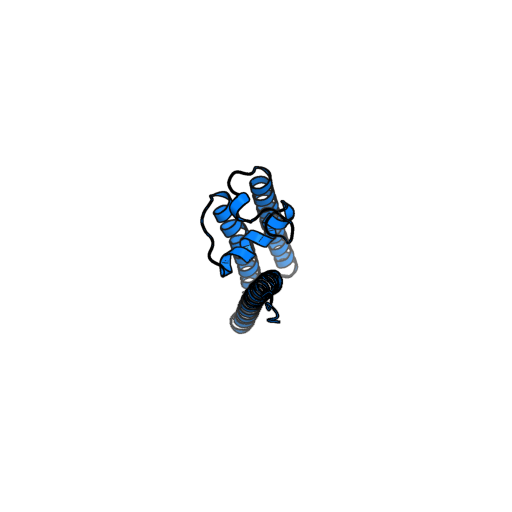7.126 7.329 1.00 78.62 82 TRP A O 1
ATOM 639 N N . GLN A 1 83 ? -3.028 -7.584 7.818 1.00 85.00 83 GLN A N 1
ATOM 640 C CA . GLN A 1 83 ? -3.627 -6.660 6.844 1.00 85.00 83 GLN A CA 1
ATOM 641 C C . GLN A 1 83 ? -3.772 -5.245 7.412 1.00 85.00 83 GLN A C 1
ATOM 643 O O . GLN A 1 83 ? -3.728 -4.258 6.677 1.00 85.00 83 GLN A O 1
ATOM 648 N N . LYS A 1 84 ? -3.930 -5.137 8.739 1.00 84.31 84 LYS A N 1
ATOM 649 C CA . LYS A 1 84 ? -4.092 -3.857 9.439 1.00 84.31 84 LYS A CA 1
ATOM 650 C C . LYS A 1 84 ? -2.979 -2.848 9.123 1.00 84.31 84 LYS A C 1
ATOM 652 O O . LYS A 1 84 ? -3.344 -1.706 8.870 1.00 84.31 84 LYS A O 1
ATOM 657 N N . PRO A 1 85 ? -1.676 -3.200 9.094 1.00 83.88 85 PRO A N 1
ATOM 658 C CA . PRO A 1 85 ? -0.602 -2.264 8.755 1.00 83.88 85 PRO A CA 1
ATOM 659 C C . PRO A 1 85 ? -0.795 -1.559 7.409 1.00 83.88 85 PRO A C 1
ATOM 661 O O . PRO A 1 85 ? -0.570 -0.354 7.332 1.00 83.88 85 PRO A O 1
ATOM 664 N N . PHE A 1 86 ? -1.283 -2.273 6.389 1.00 85.25 86 PHE A N 1
ATOM 665 C CA . PHE A 1 86 ? -1.495 -1.708 5.057 1.00 85.25 86 PHE A CA 1
ATOM 666 C C . PHE A 1 86 ? -2.618 -0.668 5.042 1.00 85.25 86 PHE A C 1
ATOM 668 O O . PHE A 1 86 ? -2.450 0.409 4.491 1.00 85.25 86 PHE A O 1
ATOM 675 N N . ALA A 1 87 ? -3.739 -0.915 5.720 1.00 86.38 87 ALA A N 1
ATOM 676 C CA . ALA A 1 87 ? -4.780 0.111 5.845 1.00 86.38 87 ALA A CA 1
ATOM 677 C C . ALA A 1 87 ? -4.369 1.269 6.774 1.00 86.38 87 ALA A C 1
ATOM 679 O O . ALA A 1 87 ? -4.890 2.377 6.685 1.00 86.38 87 ALA A O 1
ATOM 680 N N . ARG A 1 88 ? -3.434 1.017 7.695 1.00 85.94 88 ARG A N 1
ATOM 681 C CA . ARG A 1 88 ? -2.998 1.986 8.707 1.00 85.94 88 ARG A CA 1
ATOM 682 C C . ARG A 1 88 ? -2.174 3.118 8.128 1.00 85.94 88 ARG A C 1
ATOM 684 O O . ARG A 1 88 ? -2.283 4.231 8.627 1.00 85.94 88 ARG A O 1
ATOM 691 N N . LEU A 1 89 ? -1.335 2.832 7.136 1.00 84.75 89 LEU A N 1
ATOM 692 C CA . LEU A 1 89 ? -0.427 3.827 6.573 1.00 84.75 89 LEU A CA 1
ATOM 693 C C . LEU A 1 89 ? -1.197 4.972 5.881 1.00 84.75 89 LEU A C 1
ATOM 695 O O . LEU A 1 89 ? -0.966 6.118 6.259 1.00 84.75 89 LEU A O 1
ATOM 699 N N . PRO A 1 90 ? -2.186 4.703 5.005 1.00 84.50 90 PRO A N 1
ATOM 700 C CA . PRO A 1 90 ? -3.017 5.746 4.398 1.00 84.50 90 PRO A CA 1
ATOM 701 C C . PRO A 1 90 ? -3.907 6.461 5.419 1.00 84.50 90 PRO A C 1
ATOM 703 O O . PRO A 1 90 ? -3.983 7.686 5.461 1.00 84.50 90 PRO A O 1
ATOM 706 N N . LEU A 1 91 ? -4.555 5.697 6.303 1.00 87.69 91 LEU A N 1
ATOM 707 C CA . LEU A 1 91 ? -5.526 6.244 7.254 1.00 87.69 91 LEU A CA 1
ATOM 708 C C . LEU A 1 91 ? -4.883 7.033 8.406 1.00 87.69 91 LEU A C 1
ATOM 710 O O . LEU A 1 91 ? -5.565 7.825 9.057 1.00 87.69 91 LEU A O 1
ATOM 714 N N . ARG A 1 92 ? -3.571 6.888 8.633 1.00 86.25 92 ARG A N 1
ATOM 715 C CA . ARG A 1 92 ? -2.816 7.732 9.572 1.00 86.25 92 ARG A CA 1
ATOM 716 C C . ARG A 1 92 ? -2.861 9.206 9.195 1.00 86.25 92 ARG A C 1
ATOM 718 O O . ARG A 1 92 ? -2.969 10.035 10.094 1.00 86.25 92 ARG A O 1
ATOM 725 N N . PHE A 1 93 ? -2.841 9.526 7.902 1.00 83.06 93 PHE A N 1
ATOM 726 C CA . PHE A 1 93 ? -2.941 10.910 7.431 1.00 83.06 93 PHE A CA 1
ATOM 727 C C . PHE A 1 93 ? -4.324 11.524 7.694 1.00 83.06 93 PHE A C 1
ATOM 729 O O . PHE A 1 93 ? -4.439 12.736 7.818 1.00 83.06 93 PHE A O 1
ATOM 736 N N . ALA A 1 94 ? -5.356 10.691 7.866 1.00 84.19 94 ALA A N 1
ATOM 737 C CA . ALA A 1 94 ? -6.695 11.107 8.285 1.00 84.19 94 ALA A CA 1
ATOM 738 C C . ALA A 1 94 ? -6.919 11.049 9.809 1.00 84.19 94 ALA A C 1
ATOM 740 O O . ALA A 1 94 ? -8.040 11.250 10.270 1.00 84.19 94 ALA A O 1
ATOM 741 N N . GLY A 1 95 ? -5.885 10.755 10.607 1.00 84.19 95 GLY A N 1
ATOM 742 C CA . GLY A 1 95 ? -5.996 10.705 12.067 1.00 84.19 95 GLY A CA 1
ATOM 743 C C . GLY A 1 95 ? -6.542 9.387 12.628 1.00 84.19 95 GLY A C 1
ATOM 744 O O . GLY A 1 95 ? -7.088 9.376 13.736 1.00 84.19 95 GLY A O 1
ATOM 745 N N . PHE A 1 96 ? -6.380 8.271 11.907 1.00 86.12 96 PHE A N 1
ATOM 746 C CA . PHE A 1 96 ? -6.769 6.934 12.368 1.00 86.12 96 PHE A CA 1
ATOM 747 C C . PHE A 1 96 ? -5.565 6.001 12.541 1.00 86.12 96 PHE A C 1
ATOM 749 O O . PHE A 1 96 ? -4.549 6.076 11.852 1.00 86.12 96 PHE A O 1
ATOM 756 N N . GLY A 1 97 ? -5.669 5.064 13.480 1.00 76.31 97 GLY A N 1
ATOM 757 C CA . GLY A 1 97 ? -4.684 4.007 13.679 1.00 76.31 97 GLY A CA 1
ATOM 758 C C . GLY A 1 97 ? -3.368 4.447 14.338 1.00 76.31 97 GLY A C 1
ATOM 759 O O . GLY A 1 97 ? -2.524 3.607 14.608 1.00 76.31 97 GLY A O 1
ATOM 760 N N . GLY A 1 98 ? -3.110 5.704 14.665 1.00 76.69 98 GLY A N 1
ATOM 761 C CA . GLY A 1 98 ? -1.955 6.092 15.495 1.00 76.69 98 GLY A CA 1
ATOM 762 C C . GLY A 1 98 ? -2.124 5.839 17.001 1.00 76.69 98 GLY A C 1
ATOM 763 O O . GLY A 1 98 ? -3.190 5.468 17.489 1.00 76.69 98 GLY A O 1
ATOM 764 N N . ARG A 1 99 ? -1.049 6.065 17.765 1.00 70.62 99 ARG A N 1
ATOM 765 C CA . ARG A 1 99 ? -1.107 6.139 19.233 1.00 70.62 99 ARG A CA 1
ATOM 766 C C . ARG A 1 99 ? -1.764 7.476 19.597 1.00 70.62 99 ARG A C 1
ATOM 768 O O . ARG A 1 99 ? -1.224 8.511 19.239 1.00 70.62 99 ARG A O 1
ATOM 775 N N . GLY A 1 100 ? -2.928 7.444 20.250 1.00 73.94 100 GLY A N 1
ATOM 776 C CA . GLY A 1 100 ? -3.734 8.647 20.527 1.00 73.94 100 GLY A CA 1
ATOM 777 C C . GLY A 1 100 ? -4.707 9.048 19.408 1.00 73.94 100 GLY A C 1
ATOM 778 O O . GLY A 1 100 ? -5.373 10.066 19.526 1.00 73.94 100 GLY A O 1
ATOM 779 N N . MET A 1 101 ? -4.812 8.248 18.343 1.00 82.81 101 MET A N 1
ATOM 780 C CA . MET A 1 101 ? -5.744 8.459 17.230 1.00 82.81 101 MET A CA 1
ATOM 781 C C . MET A 1 101 ? -6.982 7.564 17.352 1.00 82.81 101 MET A C 1
ATOM 783 O O . MET A 1 101 ? -6.979 6.587 18.111 1.00 82.81 101 MET A O 1
ATOM 787 N N . LYS A 1 102 ? -8.016 7.854 16.552 1.00 84.44 102 LYS A N 1
ATOM 788 C CA . LYS A 1 102 ? -9.201 6.993 16.442 1.00 84.44 102 LYS A CA 1
ATOM 789 C C . LYS A 1 102 ? -8.795 5.576 15.987 1.00 84.44 102 LYS A C 1
ATOM 791 O O . LYS A 1 102 ? -7.854 5.433 15.198 1.00 84.44 102 LYS A O 1
ATOM 796 N N . PRO A 1 103 ? -9.464 4.511 16.465 1.00 84.50 103 PRO A N 1
ATOM 797 C CA . PRO A 1 103 ? -9.195 3.155 15.991 1.00 84.50 103 PRO A CA 1
ATOM 798 C C . PRO A 1 103 ? -9.497 3.038 14.490 1.00 84.50 103 PRO A C 1
ATOM 800 O O . PRO A 1 103 ? -10.333 3.767 13.964 1.00 84.50 103 PRO A O 1
ATOM 803 N N . LEU A 1 104 ? -8.828 2.110 13.798 1.00 83.94 104 LEU A N 1
ATOM 804 C CA . LEU A 1 104 ? -9.028 1.889 12.357 1.00 83.94 104 LEU A CA 1
ATOM 805 C C . LEU A 1 104 ? -10.486 1.559 12.031 1.00 83.94 104 LEU A C 1
ATOM 807 O O . LEU A 1 104 ? -11.013 1.981 11.011 1.00 83.94 104 LEU A O 1
ATOM 811 N N . GLU A 1 105 ? -11.145 0.836 12.926 1.00 85.31 105 GLU A N 1
ATOM 812 C CA . GLU A 1 105 ? -12.537 0.429 12.796 1.00 85.31 105 GLU A CA 1
ATOM 813 C C . GLU A 1 105 ? -13.514 1.624 12.809 1.00 85.31 105 GLU A C 1
ATOM 815 O O . GLU A 1 105 ? -14.608 1.515 12.261 1.00 85.31 105 GLU A O 1
ATOM 820 N N . ALA A 1 106 ? -13.114 2.775 13.370 1.00 85.56 106 ALA A N 1
ATOM 821 C CA . ALA A 1 106 ? -13.914 4.003 13.367 1.00 85.56 106 ALA A CA 1
ATOM 822 C C . ALA A 1 106 ? -13.864 4.764 12.031 1.00 85.56 106 ALA A C 1
ATOM 82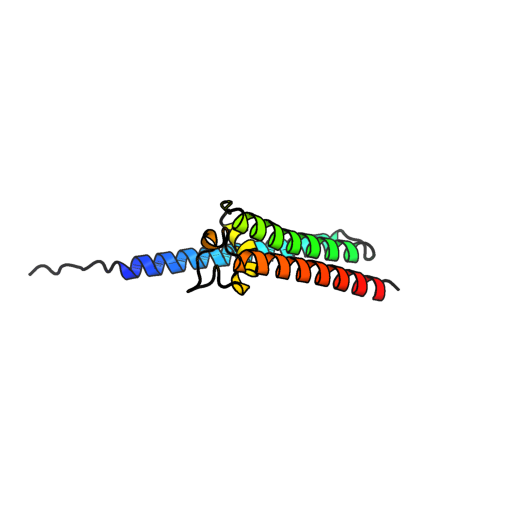4 O O . ALA A 1 106 ? -14.620 5.707 11.847 1.00 85.56 106 ALA A O 1
ATOM 825 N N . ALA A 1 107 ? -13.009 4.362 11.086 1.00 85.00 107 ALA A N 1
ATOM 826 C CA . ALA A 1 107 ? -12.930 4.993 9.767 1.00 85.00 107 ALA A CA 1
ATOM 827 C C . ALA A 1 107 ? -14.122 4.644 8.849 1.00 85.00 107 ALA A C 1
ATOM 829 O O . ALA A 1 107 ? -14.267 5.215 7.768 1.00 85.00 107 ALA A O 1
ATOM 830 N N . ARG A 1 108 ? -14.986 3.701 9.251 1.00 89.38 108 ARG A N 1
ATOM 831 C CA . ARG A 1 108 ? -16.169 3.300 8.482 1.00 89.38 108 ARG A CA 1
ATOM 832 C C . ARG A 1 108 ? -17.155 4.465 8.367 1.00 89.38 108 ARG A C 1
ATOM 834 O O . ARG A 1 108 ? -17.699 4.914 9.368 1.00 89.38 108 ARG A O 1
ATOM 841 N N . GLY A 1 109 ? -17.446 4.877 7.135 1.00 81.88 109 GLY A N 1
ATOM 842 C CA . GLY A 1 109 ? -18.432 5.923 6.853 1.00 81.88 109 GLY A CA 1
ATOM 843 C C . GLY A 1 109 ? -17.984 7.347 7.200 1.00 81.88 109 GLY A C 1
ATOM 844 O O . GLY A 1 109 ? -18.770 8.272 7.022 1.00 81.88 109 GLY A O 1
ATOM 845 N N . GLU A 1 110 ? -16.742 7.556 7.654 1.00 90.31 110 GLU A N 1
ATOM 846 C CA . GLU A 1 110 ? -16.217 8.907 7.868 1.00 90.31 110 GLU A CA 1
ATOM 847 C C . GLU A 1 110 ? -15.703 9.515 6.553 1.00 90.31 110 GLU A C 1
ATOM 849 O O . GLU A 1 110 ? -14.888 8.920 5.842 1.00 90.31 110 GLU A O 1
ATOM 854 N N . GLN A 1 111 ? -16.132 10.748 6.256 1.00 89.19 111 GLN A N 1
ATOM 855 C CA . GLN A 1 111 ? -15.709 11.487 5.058 1.00 89.19 111 GLN A CA 1
ATOM 856 C C . GLN A 1 111 ? -14.187 11.678 5.002 1.00 89.19 111 GLN A C 1
ATOM 858 O O . GLN A 1 111 ? -13.591 11.531 3.938 1.00 89.19 111 GLN A O 1
ATOM 863 N N . ALA A 1 112 ? -13.540 11.923 6.149 1.00 88.12 112 ALA A N 1
ATOM 864 C CA . ALA A 1 112 ? -12.088 12.087 6.236 1.00 88.12 112 ALA A CA 1
ATOM 865 C C . ALA A 1 112 ? -11.322 10.829 5.787 1.00 88.12 112 ALA A C 1
ATOM 867 O O . ALA A 1 112 ? -10.313 10.928 5.088 1.00 88.12 112 ALA A O 1
ATOM 868 N N . ALA A 1 113 ? -11.820 9.638 6.137 1.00 88.81 113 ALA A N 1
ATOM 869 C CA . ALA A 1 113 ? -11.222 8.377 5.708 1.00 88.81 113 ALA A CA 1
ATOM 870 C C . ALA A 1 113 ? -11.389 8.159 4.197 1.00 88.81 113 ALA A C 1
ATOM 872 O O . ALA A 1 113 ? -10.454 7.720 3.527 1.00 88.81 113 ALA A O 1
ATOM 873 N N . MET A 1 114 ? -12.557 8.508 3.651 1.00 90.50 114 MET A N 1
ATOM 874 C CA . MET A 1 114 ? -12.828 8.398 2.217 1.00 90.50 114 MET A CA 1
ATOM 875 C C . MET A 1 114 ? -12.001 9.391 1.391 1.00 90.50 114 MET A C 1
ATOM 877 O O . MET A 1 114 ? -11.452 9.021 0.355 1.00 90.50 114 MET A O 1
ATOM 881 N N . MET A 1 115 ? -11.827 10.617 1.886 1.00 91.00 115 MET A N 1
ATOM 882 C CA . MET A 1 115 ? -10.936 11.610 1.287 1.00 91.00 115 MET A CA 1
ATOM 883 C C . MET A 1 115 ? -9.482 11.122 1.282 1.00 91.00 115 MET A C 1
ATOM 885 O O . MET A 1 115 ? -8.830 11.158 0.241 1.00 91.00 115 MET A O 1
ATOM 889 N N . ALA A 1 116 ? -8.982 10.593 2.404 1.00 88.06 116 ALA A N 1
ATOM 890 C CA . ALA A 1 116 ? -7.627 10.042 2.462 1.00 88.06 116 ALA A CA 1
ATOM 891 C C . ALA A 1 116 ? -7.427 8.844 1.528 1.00 88.06 116 ALA A C 1
ATOM 893 O O . ALA A 1 116 ? -6.347 8.703 0.952 1.00 88.06 116 ALA A O 1
ATOM 894 N N . PHE A 1 117 ? -8.454 8.016 1.322 1.00 91.94 117 PHE A N 1
ATOM 895 C CA . PHE A 1 117 ? -8.414 6.965 0.308 1.00 91.94 117 PHE A CA 1
ATOM 896 C C . PHE A 1 117 ? -8.241 7.536 -1.102 1.00 91.94 117 PHE A C 1
ATOM 898 O O . PHE A 1 117 ? -7.333 7.102 -1.804 1.00 91.94 117 PHE A O 1
ATOM 905 N N . TYR A 1 118 ? -9.033 8.534 -1.504 1.00 92.75 118 TYR A N 1
ATOM 906 C CA . TYR A 1 118 ? -8.888 9.143 -2.832 1.00 92.75 118 TYR A CA 1
ATOM 907 C C . TYR A 1 118 ? -7.543 9.846 -3.022 1.00 92.75 118 TYR A C 1
ATOM 909 O O . TYR A 1 118 ? -6.934 9.705 -4.079 1.00 92.75 118 TYR A O 1
ATOM 917 N N . ILE A 1 119 ? -7.042 10.540 -1.996 1.00 90.56 119 ILE A N 1
ATOM 918 C CA . ILE A 1 119 ? -5.703 11.145 -2.026 1.00 90.56 119 ILE A CA 1
ATOM 919 C C . ILE A 1 119 ? -4.642 10.058 -2.211 1.00 90.56 119 ILE A C 1
ATOM 921 O O . ILE A 1 119 ? -3.775 10.178 -3.072 1.00 90.56 119 ILE A O 1
ATOM 925 N N . THR A 1 120 ? -4.727 8.969 -1.446 1.00 90.25 120 THR A N 1
ATOM 926 C CA . THR A 1 120 ? -3.770 7.857 -1.549 1.00 90.25 120 THR A CA 1
ATOM 927 C C . THR A 1 120 ? -3.833 7.192 -2.919 1.00 90.25 120 THR A C 1
ATOM 929 O O . THR A 1 120 ? -2.791 6.870 -3.490 1.00 90.25 120 THR A O 1
ATOM 932 N N . LEU A 1 121 ? -5.033 7.032 -3.477 1.00 92.12 121 LEU A N 1
ATOM 933 C CA . LEU A 1 121 ? -5.236 6.495 -4.816 1.00 92.12 121 LEU A CA 1
ATOM 934 C C . LEU A 1 121 ? -4.606 7.408 -5.876 1.00 92.12 121 LEU A C 1
ATOM 936 O O . LEU A 1 121 ? -3.855 6.924 -6.718 1.00 92.12 121 LEU A O 1
ATOM 940 N N . ALA A 1 122 ? -4.837 8.721 -5.795 1.0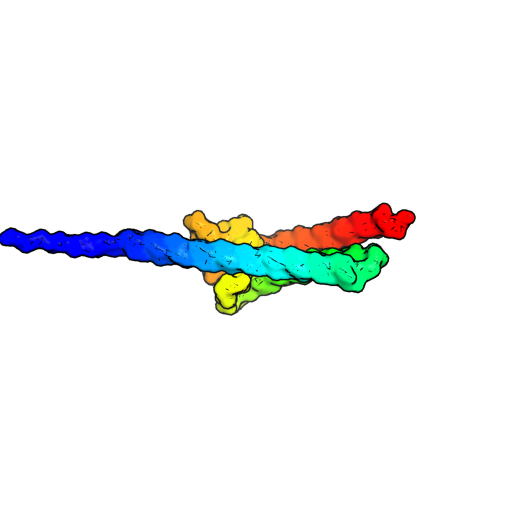0 92.06 122 ALA A N 1
ATOM 941 C CA . ALA A 1 122 ? -4.253 9.699 -6.711 1.00 92.06 122 ALA A CA 1
ATOM 942 C C . ALA A 1 122 ? -2.717 9.709 -6.638 1.00 92.06 122 ALA A C 1
ATOM 944 O O . ALA A 1 122 ? -2.050 9.636 -7.669 1.00 92.06 122 ALA A O 1
ATOM 945 N N . VAL A 1 123 ? -2.150 9.710 -5.427 1.00 91.75 123 VAL A N 1
ATOM 946 C CA . VAL A 1 123 ? -0.695 9.617 -5.215 1.00 91.75 123 VAL A CA 1
ATOM 947 C C . VAL A 1 123 ? -0.144 8.299 -5.763 1.00 91.75 123 VAL A C 1
ATOM 949 O O . VAL A 1 123 ? 0.912 8.292 -6.386 1.00 91.75 123 VAL A O 1
ATOM 952 N N . SER A 1 124 ? -0.866 7.190 -5.588 1.00 91.19 124 SER A N 1
ATOM 953 C CA . SER A 1 124 ? -0.457 5.885 -6.119 1.00 91.19 124 SER A CA 1
ATOM 954 C C . SER A 1 124 ? -0.374 5.895 -7.647 1.00 91.19 124 SER A C 1
ATOM 956 O O . SER A 1 124 ? 0.607 5.419 -8.211 1.00 91.19 124 SER A O 1
ATOM 958 N N . VAL A 1 125 ? -1.374 6.474 -8.318 1.00 91.88 125 VAL A N 1
ATOM 959 C CA . VAL A 1 125 ? -1.372 6.625 -9.781 1.00 91.88 125 VAL A CA 1
ATOM 960 C C . VAL A 1 125 ? -0.227 7.533 -10.227 1.00 91.88 125 VAL A C 1
ATOM 962 O O . VAL A 1 125 ? 0.516 7.161 -11.131 1.00 91.88 125 VAL A O 1
ATOM 965 N N . ALA A 1 126 ? -0.028 8.676 -9.566 1.00 92.81 126 ALA A N 1
ATOM 966 C CA . ALA A 1 126 ? 1.058 9.601 -9.889 1.00 92.81 126 ALA A CA 1
ATOM 967 C C . ALA A 1 126 ? 2.444 8.948 -9.748 1.00 92.81 126 ALA A C 1
ATOM 969 O O . ALA A 1 126 ? 3.292 9.116 -10.622 1.00 92.81 126 ALA A O 1
ATOM 970 N N . LEU A 1 127 ? 2.660 8.156 -8.692 1.00 91.56 127 LEU A N 1
ATOM 971 C CA . LEU A 1 127 ? 3.902 7.408 -8.491 1.00 91.56 127 LEU A CA 1
ATOM 972 C C . LEU A 1 127 ? 4.132 6.359 -9.581 1.00 91.56 127 LEU A C 1
ATOM 974 O O . LEU A 1 127 ? 5.263 6.201 -10.029 1.00 91.56 127 LEU A O 1
ATOM 978 N N . LEU A 1 128 ? 3.083 5.663 -10.028 1.00 91.38 128 LEU A N 1
ATOM 979 C CA . LEU A 1 128 ? 3.202 4.687 -11.113 1.00 91.38 128 LEU A CA 1
ATOM 980 C C . LEU A 1 128 ? 3.507 5.347 -12.453 1.00 91.38 128 LEU A C 1
ATOM 982 O O . LEU A 1 128 ? 4.370 4.860 -13.182 1.00 91.38 128 LEU A O 1
ATOM 986 N N . VAL A 1 129 ? 2.852 6.467 -12.759 1.00 91.62 129 VAL A N 1
ATOM 987 C CA . VAL A 1 129 ? 3.154 7.255 -13.960 1.00 91.62 129 VAL A CA 1
ATOM 988 C C . VAL A 1 129 ? 4.601 7.736 -13.915 1.00 91.62 129 VAL A C 1
ATOM 990 O O . VAL A 1 129 ? 5.337 7.513 -14.870 1.00 91.62 129 VAL A O 1
ATOM 993 N N . LEU A 1 130 ? 5.042 8.313 -12.794 1.00 91.00 130 LEU A N 1
ATOM 994 C CA . LEU A 1 130 ? 6.418 8.780 -12.629 1.00 91.00 130 LEU A CA 1
ATOM 995 C C . LEU A 1 130 ? 7.435 7.638 -12.763 1.00 91.00 130 LEU A C 1
ATOM 997 O O . LEU A 1 130 ? 8.419 7.790 -13.479 1.00 91.00 130 LEU A O 1
ATOM 1001 N N . ALA A 1 131 ? 7.193 6.491 -12.124 1.00 87.56 131 ALA A N 1
ATOM 1002 C CA . ALA A 1 131 ? 8.065 5.321 -12.228 1.00 87.56 131 ALA A CA 1
ATOM 1003 C C . ALA A 1 131 ? 8.152 4.795 -13.670 1.00 87.56 131 ALA A C 1
ATOM 1005 O O . 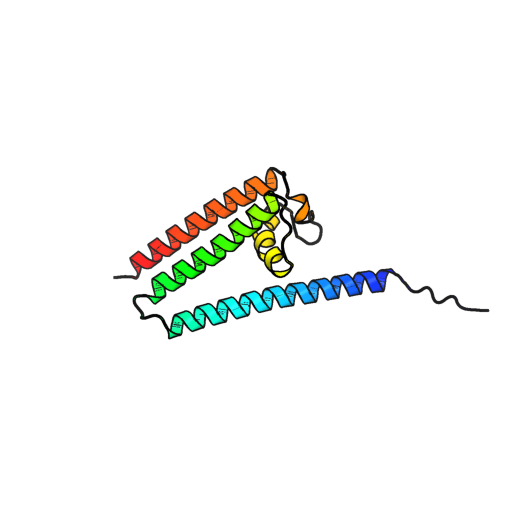ALA A 1 131 ? 9.232 4.440 -14.135 1.00 87.56 131 ALA A O 1
ATOM 1006 N N . THR A 1 132 ? 7.029 4.800 -14.393 1.00 87.31 132 THR A N 1
ATOM 1007 C CA . THR A 1 132 ? 6.977 4.397 -15.806 1.00 87.31 132 THR A CA 1
ATOM 1008 C C . THR A 1 132 ? 7.725 5.387 -16.700 1.00 87.31 132 THR A C 1
ATOM 1010 O O . THR A 1 132 ? 8.491 4.971 -17.561 1.00 87.31 132 THR A O 1
ATOM 1013 N N . LEU A 1 133 ? 7.559 6.694 -16.478 1.00 89.12 133 LEU A N 1
ATOM 1014 C CA . LEU A 1 133 ? 8.273 7.730 -17.232 1.00 89.12 133 LEU A CA 1
ATOM 1015 C C . LEU A 1 133 ? 9.784 7.672 -16.997 1.00 89.12 133 LEU A C 1
ATOM 1017 O O . LEU A 1 133 ? 10.546 7.753 -17.955 1.00 89.12 133 LEU A O 1
ATOM 1021 N N . LEU A 1 134 ? 10.212 7.494 -15.744 1.00 86.06 134 LEU A N 1
ATOM 1022 C CA . LEU A 1 134 ? 11.627 7.317 -15.418 1.00 86.06 134 LEU A CA 1
ATOM 1023 C C . LEU A 1 134 ? 12.197 6.091 -16.132 1.00 86.06 134 LEU A C 1
ATOM 1025 O O . LEU A 1 134 ? 13.288 6.167 -16.676 1.00 86.06 134 LEU A O 1
ATOM 1029 N N . MET A 1 135 ? 11.454 4.985 -16.198 1.00 83.06 135 MET A N 1
ATOM 1030 C CA . MET A 1 135 ? 11.905 3.814 -16.950 1.00 83.06 135 MET A CA 1
ATOM 1031 C C . MET A 1 135 ? 12.101 4.073 -18.428 1.00 83.06 135 MET A C 1
ATOM 1033 O O . MET A 1 135 ? 13.110 3.643 -18.970 1.00 83.06 135 MET A O 1
ATOM 1037 N N . LEU A 1 136 ? 11.167 4.777 -19.063 1.00 83.00 136 LEU A N 1
ATOM 1038 C CA . LEU A 1 136 ? 11.291 5.114 -20.477 1.00 83.00 136 LEU A CA 1
ATOM 1039 C C . LEU A 1 136 ? 12.530 5.979 -20.747 1.00 83.00 136 LEU A C 1
ATOM 1041 O O . LEU A 1 136 ? 13.149 5.816 -21.785 1.00 83.00 136 LEU A O 1
ATOM 1045 N N . GLN A 1 137 ? 12.927 6.845 -19.808 1.00 82.88 137 GLN A N 1
ATOM 1046 C CA . GLN A 1 137 ? 14.138 7.665 -19.945 1.00 82.88 137 GLN A CA 1
ATOM 1047 C C . GLN A 1 137 ? 15.453 6.881 -19.831 1.00 82.88 137 GLN A C 1
ATOM 1049 O O . GLN A 1 137 ? 16.471 7.362 -20.313 1.00 82.88 137 GLN A O 1
ATOM 1054 N N . PHE A 1 138 ? 15.455 5.721 -19.170 1.00 71.31 138 PHE A N 1
ATOM 1055 C CA . PHE A 1 138 ? 16.647 4.879 -18.986 1.00 71.31 138 PHE A CA 1
ATOM 1056 C C . PHE A 1 138 ? 16.620 3.608 -19.851 1.00 71.31 138 PHE A C 1
ATOM 1058 O O . PHE A 1 138 ? 17.430 2.709 -19.635 1.00 71.31 138 PHE A O 1
ATOM 1065 N N . ALA A 1 139 ? 15.656 3.501 -20.769 1.00 65.94 139 ALA A N 1
ATOM 1066 C CA . ALA A 1 139 ? 15.525 2.383 -21.700 1.00 65.94 139 ALA A CA 1
ATOM 1067 C C . ALA A 1 139 ? 16.265 2.610 -23.037 1.00 65.94 139 ALA A C 1
ATOM 1069 O O . ALA A 1 139 ? 16.301 1.685 -23.848 1.00 65.94 139 ALA A O 1
ATOM 1070 N N . ASP A 1 140 ? 16.846 3.801 -23.232 1.00 57.09 140 ASP A N 1
ATOM 1071 C CA . ASP A 1 140 ? 17.757 4.164 -24.331 1.00 57.09 140 ASP A CA 1
ATOM 1072 C C . ASP A 1 140 ? 19.229 3.969 -23.918 1.00 57.09 140 ASP A C 1
ATOM 1074 O O . ASP A 1 140 ? 20.036 3.540 -24.777 1.00 57.09 140 ASP A O 1
#

pLDDT: mean 77.8, std 12.92, range [42.31, 92.81]

Sequence (140 aa):
MSRSTSKNPRGKAAAQRSAAQRNQDRGVFAVVVMVSLFILGLWFLASAETFPYAVIGCIAAILGFFNFYTLKVIRGQKLAIWQKPFARLPLRFAGFGGRGMKPLEAARGEQAAMMAFYITLAVSVALLVLATLLMLQFAD